Protein AF-A0A2C6CNC1-F1 (afdb_monomer_lite)

Foldseek 3Di:
DPPPPVPPPCCPPVVVVVLVVVLVVCVVVLVVLLVVLLVVLCVVCVVVCVVCVPVSVVVSVVLVVVLVVLSVVLSVVLVVCCVPVHPVVNDPVSSVVSSVVSSVVSVVVSVVVSVVSVCVVDVDD

pLDDT: mean 79.09, std 10.97, range [46.62, 90.12]

Structure (mmCIF, N/CA/C/O backbone):
data_AF-A0A2C6CNC1-F1
#
_entry.id   AF-A0A2C6CNC1-F1
#
loop_
_atom_site.group_PDB
_atom_site.id
_atom_site.type_symbol
_atom_site.label_atom_id
_atom_site.label_alt_id
_atom_site.label_comp_id
_atom_site.label_asym_id
_atom_site.label_entity_id
_atom_site.label_seq_id
_atom_site.pdbx_PDB_ins_code
_atom_site.Cartn_x
_atom_site.Cartn_y
_atom_site.Cartn_z
_atom_site.occupancy
_atom_site.B_iso_or_equiv
_atom_site.auth_seq_id
_atom_site.auth_comp_id
_atom_site.auth_asym_id
_atom_site.auth_atom_id
_atom_site.pdbx_PDB_model_num
ATOM 1 N N . MET A 1 1 ? -33.581 12.244 37.750 1.00 46.62 1 MET A N 1
ATOM 2 C CA . MET A 1 1 ? -33.467 12.777 36.378 1.00 46.62 1 MET A CA 1
ATOM 3 C C . MET A 1 1 ? -31.978 12.923 36.106 1.00 46.62 1 MET A C 1
ATOM 5 O O . MET A 1 1 ? -31.349 13.771 36.712 1.00 46.62 1 MET A O 1
ATOM 9 N N . ASN A 1 2 ? -31.394 11.962 35.389 1.00 48.84 2 ASN A N 1
ATOM 10 C CA . ASN A 1 2 ? -29.946 11.715 35.325 1.00 48.84 2 ASN A CA 1
ATOM 11 C C . ASN A 1 2 ? -29.471 11.930 33.873 1.00 48.84 2 ASN A C 1
ATOM 13 O O . ASN A 1 2 ? -28.927 11.025 33.254 1.00 48.84 2 ASN A O 1
ATOM 17 N N . CYS A 1 3 ? -29.805 13.096 33.309 1.00 55.25 3 CYS A N 1
ATOM 18 C CA . CYS A 1 3 ? -29.692 13.393 31.873 1.00 55.25 3 CYS A CA 1
ATOM 19 C C . CYS A 1 3 ? -28.284 13.842 31.440 1.00 55.25 3 CYS A C 1
ATOM 21 O O . CYS A 1 3 ? -28.015 13.941 30.250 1.00 55.25 3 CYS A O 1
ATOM 23 N N . ASP A 1 4 ? -27.380 14.079 32.395 1.00 50.88 4 ASP A N 1
ATOM 24 C CA . ASP A 1 4 ? -26.115 14.780 32.131 1.00 50.88 4 ASP A CA 1
ATOM 25 C C . ASP A 1 4 ? -24.881 13.864 32.090 1.00 50.88 4 ASP A C 1
ATOM 27 O O . ASP A 1 4 ? -23.759 14.339 31.930 1.00 50.88 4 ASP A O 1
ATOM 31 N N . LYS A 1 5 ? -25.052 12.540 32.219 1.00 47.59 5 LYS A N 1
ATOM 32 C CA . LYS A 1 5 ? -23.923 11.587 32.185 1.00 47.59 5 LYS A CA 1
ATOM 33 C C . LYS A 1 5 ? -23.669 10.938 30.824 1.00 47.59 5 LYS A C 1
ATOM 35 O O . LYS A 1 5 ? -22.615 10.338 30.656 1.00 47.59 5 LYS A O 1
ATOM 40 N N . GLU A 1 6 ? -24.561 11.087 29.846 1.00 49.94 6 GLU A N 1
ATOM 41 C CA . GLU A 1 6 ? -24.358 10.517 28.500 1.00 49.94 6 GLU A CA 1
ATOM 42 C C . GLU A 1 6 ? -23.527 11.411 27.561 1.00 49.94 6 GLU A C 1
ATOM 44 O O . GLU A 1 6 ? -23.097 10.956 26.506 1.00 49.94 6 GLU A O 1
ATOM 49 N N . ILE A 1 7 ? -23.245 12.665 27.935 1.00 52.31 7 ILE A N 1
ATOM 50 C CA . ILE A 1 7 ? -22.601 13.645 27.036 1.00 52.31 7 ILE A CA 1
ATOM 51 C C . ILE A 1 7 ? -21.063 13.682 27.181 1.00 52.31 7 ILE A C 1
ATOM 53 O O . ILE A 1 7 ? -20.374 14.242 26.332 1.00 52.31 7 ILE A O 1
ATOM 57 N N . LEU A 1 8 ? -20.489 13.040 28.205 1.00 48.03 8 LEU A N 1
ATOM 58 C CA . LEU A 1 8 ? -19.045 13.096 28.492 1.00 48.03 8 LEU A CA 1
ATOM 59 C C . LEU A 1 8 ? -18.329 11.741 28.461 1.00 48.03 8 LEU A C 1
ATOM 61 O O . LEU A 1 8 ? -17.236 11.618 29.008 1.00 48.03 8 LEU A O 1
ATOM 65 N N . ASP A 1 9 ? -18.871 10.747 27.755 1.00 50.72 9 ASP A N 1
ATOM 66 C CA . ASP A 1 9 ? -18.068 9.592 27.334 1.00 50.72 9 ASP A CA 1
ATOM 67 C C . ASP A 1 9 ? -17.272 9.953 26.069 1.00 50.72 9 ASP A C 1
ATOM 69 O O . ASP A 1 9 ? -17.503 9.470 24.955 1.00 50.72 9 ASP A O 1
ATOM 73 N N . PHE A 1 10 ? -16.357 10.910 26.241 1.00 54.53 10 PHE A N 1
ATOM 74 C CA . PHE A 1 10 ? -15.398 11.342 25.231 1.00 54.53 10 PHE A CA 1
ATOM 75 C C . PHE A 1 10 ? -14.259 10.313 25.151 1.00 54.53 10 PHE A C 1
ATOM 77 O O . PHE A 1 10 ? -13.085 10.630 25.301 1.00 54.53 10 PHE A O 1
ATOM 84 N N . ASP A 1 11 ? -14.619 9.067 24.852 1.00 55.50 11 ASP A N 1
ATOM 85 C CA . ASP A 1 11 ? -13.709 7.995 24.426 1.00 55.50 11 ASP A CA 1
ATOM 86 C C . ASP A 1 11 ? -13.068 8.309 23.046 1.00 55.50 11 ASP A C 1
ATOM 88 O O . ASP A 1 11 ? -12.205 7.593 22.538 1.00 55.50 11 ASP A O 1
ATOM 92 N N . GLY A 1 12 ? -13.490 9.416 22.418 1.00 62.56 12 GLY A N 1
ATOM 93 C CA . GLY A 1 12 ? -13.138 9.871 21.072 1.00 62.56 12 GLY A CA 1
ATOM 94 C C . GLY A 1 12 ? -11.636 9.934 20.758 1.00 62.56 12 GLY A C 1
ATOM 95 O O . GLY A 1 12 ? -11.207 9.268 19.818 1.00 62.56 12 GLY A O 1
ATOM 96 N N . PRO A 1 13 ? -10.803 10.691 21.496 1.00 68.94 13 PRO A N 1
ATOM 97 C CA . PRO A 1 13 ? -9.395 10.854 21.149 1.00 68.94 13 PRO A CA 1
ATOM 98 C C . PRO A 1 13 ? -8.586 9.576 21.382 1.00 68.94 13 PRO A C 1
ATOM 100 O O . PRO A 1 13 ? -7.765 9.222 20.541 1.00 68.94 13 PRO A O 1
ATOM 103 N N . GLN A 1 14 ? -8.836 8.842 22.472 1.00 73.81 14 GLN A N 1
ATOM 104 C CA . GLN A 1 14 ? -8.106 7.600 22.757 1.00 73.81 14 GLN A CA 1
ATOM 105 C C . GLN A 1 14 ? -8.428 6.512 21.730 1.00 73.81 14 GLN A C 1
ATOM 107 O O . GLN A 1 14 ? -7.520 5.839 21.234 1.00 73.81 14 GLN A O 1
ATOM 112 N N . LYS A 1 15 ? -9.699 6.391 21.333 1.00 71.62 15 LYS A N 1
ATOM 113 C CA . LYS A 1 15 ? -10.126 5.441 20.305 1.00 71.62 15 LYS A CA 1
ATOM 114 C C . LYS A 1 15 ? -9.524 5.773 18.940 1.00 71.62 15 LYS A C 1
ATOM 116 O O . LYS A 1 15 ? -8.964 4.886 18.296 1.00 71.62 15 LYS A O 1
ATOM 121 N N . VAL A 1 16 ? -9.536 7.048 18.541 1.00 75.25 16 VAL A N 1
ATOM 122 C CA . VAL A 1 16 ? -8.902 7.513 17.295 1.00 75.25 16 VAL A CA 1
ATOM 123 C C . VAL A 1 16 ? -7.398 7.234 17.301 1.00 75.25 16 VAL A C 1
ATOM 125 O O . VAL A 1 16 ? -6.888 6.668 16.337 1.00 75.25 16 VAL A O 1
ATOM 128 N N . ILE A 1 17 ? -6.694 7.534 18.398 1.00 81.38 17 ILE A N 1
ATOM 129 C CA . ILE A 1 17 ? -5.258 7.240 18.537 1.00 81.38 17 ILE A CA 1
ATOM 130 C C . ILE A 1 17 ? -4.996 5.734 18.418 1.00 81.38 17 ILE A C 1
ATOM 132 O O . ILE A 1 17 ? -4.066 5.323 17.725 1.00 81.38 17 ILE A O 1
ATOM 136 N N . SER A 1 18 ? -5.830 4.898 19.043 1.00 81.69 18 SER A N 1
ATOM 137 C CA . SER A 1 18 ? -5.698 3.440 18.962 1.00 81.69 18 SER A CA 1
ATOM 138 C C . SER A 1 18 ? -5.930 2.904 17.540 1.00 81.69 18 SER A C 1
ATOM 140 O O . SER A 1 18 ? -5.209 2.007 17.093 1.00 81.69 18 SER A O 1
ATOM 142 N N . ASN A 1 19 ? -6.879 3.487 16.795 1.00 80.12 19 ASN A N 1
ATOM 143 C CA . ASN A 1 19 ? -7.145 3.136 15.400 1.00 80.12 19 ASN A CA 1
ATOM 144 C C . ASN A 1 19 ? -5.970 3.547 14.512 1.00 80.12 19 ASN A C 1
ATOM 146 O O . ASN A 1 19 ? -5.448 2.711 13.777 1.00 80.12 19 ASN A O 1
ATOM 150 N N . ILE A 1 20 ? -5.496 4.788 14.638 1.00 84.75 20 ILE A N 1
ATOM 151 C CA . ILE A 1 20 ? -4.329 5.284 13.899 1.00 84.75 20 ILE A CA 1
ATOM 152 C C . ILE A 1 20 ? -3.103 4.417 14.196 1.00 84.75 20 ILE A C 1
ATOM 154 O O . ILE A 1 20 ? -2.420 3.994 13.271 1.00 84.75 20 ILE A O 1
ATOM 158 N N . SER A 1 21 ? -2.853 4.074 15.463 1.00 88.31 21 SER A N 1
ATOM 159 C CA . SER A 1 21 ? -1.727 3.216 15.851 1.00 88.31 21 SER A CA 1
ATOM 160 C C . SER A 1 21 ? -1.786 1.837 15.185 1.00 88.31 21 SER A C 1
ATOM 162 O O . SER A 1 21 ? -0.758 1.318 14.740 1.00 88.31 21 SER A O 1
ATOM 164 N N . TRP A 1 22 ? -2.983 1.256 15.052 1.00 88.81 22 TRP A N 1
ATOM 165 C CA . TRP A 1 22 ? -3.162 -0.004 14.335 1.00 88.81 22 TRP A CA 1
ATOM 166 C C . TRP A 1 22 ? -2.812 0.137 12.849 1.00 88.81 22 TRP A C 1
ATOM 168 O O . TRP A 1 22 ? -2.045 -0.675 12.328 1.00 88.81 22 TRP A O 1
ATOM 178 N N . TRP A 1 23 ? -3.310 1.173 12.171 1.00 88.62 23 TRP A N 1
ATOM 179 C CA . TRP A 1 23 ? -2.985 1.417 10.763 1.00 88.62 23 TRP A CA 1
ATOM 180 C C . TRP A 1 23 ? -1.514 1.803 10.558 1.00 88.62 23 TRP A C 1
ATOM 182 O O . TRP A 1 23 ? -0.912 1.394 9.576 1.00 88.62 23 TRP A O 1
ATOM 192 N N . GLU A 1 24 ? -0.860 2.502 11.477 1.00 87.50 24 GLU A N 1
ATOM 193 C CA . GLU A 1 24 ? 0.579 2.772 11.352 1.00 87.50 24 GLU A CA 1
ATOM 194 C C . GLU A 1 24 ? 1.411 1.490 11.505 1.00 87.50 24 GLU A C 1
ATOM 196 O O . GLU A 1 24 ? 2.318 1.230 10.715 1.00 87.50 24 GLU A O 1
ATOM 201 N N . LYS A 1 25 ? 1.053 0.610 12.450 1.00 89.75 25 LYS A N 1
ATOM 202 C CA . LYS A 1 25 ? 1.740 -0.680 12.614 1.00 89.75 25 LYS A CA 1
ATOM 203 C C . LYS A 1 25 ? 1.602 -1.567 11.373 1.00 89.75 25 LYS A C 1
ATOM 205 O O . LYS A 1 25 ? 2.573 -2.197 10.955 1.00 89.75 25 LYS A O 1
ATOM 210 N N . ASN A 1 26 ? 0.410 -1.618 10.783 1.00 89.69 26 ASN A N 1
ATOM 211 C CA . ASN A 1 26 ? 0.165 -2.416 9.582 1.00 89.69 26 ASN A CA 1
ATOM 212 C C . ASN A 1 26 ? 0.704 -1.754 8.302 1.00 89.69 26 ASN A C 1
ATOM 214 O O . ASN A 1 26 ? 0.941 -2.465 7.328 1.00 89.69 26 ASN A O 1
ATOM 218 N N . ARG A 1 27 ? 1.001 -0.444 8.311 1.00 87.31 27 ARG A N 1
ATOM 219 C CA . ARG A 1 27 ? 1.640 0.243 7.176 1.00 87.31 27 ARG A CA 1
ATOM 220 C C . ARG A 1 27 ? 3.021 -0.335 6.901 1.00 87.31 27 ARG A C 1
ATOM 222 O O . ARG A 1 27 ? 3.390 -0.502 5.747 1.00 87.31 27 ARG A O 1
ATOM 229 N N . ILE A 1 28 ? 3.767 -0.688 7.949 1.00 87.75 28 ILE A N 1
ATOM 230 C CA . ILE A 1 28 ? 5.079 -1.332 7.801 1.00 87.75 28 ILE A CA 1
ATOM 231 C C . ILE A 1 28 ? 4.928 -2.680 7.090 1.00 87.75 28 ILE A C 1
ATOM 233 O O . ILE A 1 28 ? 5.657 -2.949 6.143 1.00 87.75 28 ILE A O 1
ATOM 237 N N . VAL A 1 29 ? 3.959 -3.503 7.507 1.00 89.44 29 VAL A N 1
ATOM 238 C CA . VAL A 1 29 ? 3.687 -4.806 6.875 1.00 89.44 29 VAL A CA 1
ATOM 239 C C . VAL A 1 29 ? 3.297 -4.620 5.411 1.00 89.44 29 VAL A C 1
ATOM 241 O O . VAL A 1 29 ? 3.847 -5.292 4.545 1.00 89.44 29 VAL A O 1
ATOM 244 N N . PHE A 1 30 ? 2.404 -3.673 5.129 1.00 87.06 30 PHE A N 1
ATOM 245 C CA . PHE A 1 30 ? 1.986 -3.349 3.770 1.00 87.06 30 PHE A CA 1
ATOM 246 C C . PHE A 1 30 ? 3.170 -2.887 2.907 1.00 87.06 30 PHE A C 1
ATOM 248 O O . PHE A 1 30 ? 3.396 -3.438 1.838 1.00 87.06 30 PHE A O 1
ATOM 255 N N . ASN A 1 31 ? 4.001 -1.967 3.402 1.00 87.25 31 ASN A N 1
ATOM 256 C CA . ASN A 1 31 ? 5.190 -1.494 2.689 1.00 87.25 31 ASN A CA 1
ATOM 257 C C . ASN A 1 31 ? 6.213 -2.608 2.432 1.00 87.25 31 ASN A C 1
ATOM 259 O O . ASN A 1 31 ? 6.859 -2.603 1.388 1.00 87.25 31 ASN A O 1
ATOM 263 N N . VAL A 1 32 ? 6.362 -3.565 3.354 1.00 89.62 32 VAL A N 1
ATOM 264 C CA . VAL A 1 32 ? 7.208 -4.748 3.133 1.00 89.62 32 VAL A CA 1
ATOM 265 C C . VAL A 1 32 ? 6.652 -5.604 1.995 1.00 89.62 32 VAL A C 1
ATOM 267 O O . VAL A 1 32 ? 7.428 -6.052 1.157 1.00 89.62 32 VAL A O 1
ATOM 270 N N . VAL A 1 33 ? 5.331 -5.794 1.918 1.00 89.06 33 VAL A N 1
ATOM 271 C CA . VAL A 1 33 ? 4.693 -6.512 0.802 1.00 89.06 33 VAL A CA 1
ATOM 272 C C . VAL A 1 33 ? 4.927 -5.780 -0.520 1.00 89.06 33 VAL A C 1
ATOM 274 O O . VAL A 1 33 ? 5.417 -6.403 -1.455 1.00 89.06 33 VAL A O 1
ATOM 277 N N . ILE A 1 34 ? 4.705 -4.461 -0.572 1.00 86.69 34 ILE A N 1
ATOM 278 C CA . ILE A 1 34 ? 4.978 -3.654 -1.774 1.00 86.69 34 ILE A CA 1
ATOM 279 C C . ILE A 1 34 ? 6.457 -3.739 -2.182 1.00 86.69 34 ILE A C 1
ATOM 281 O O . ILE A 1 34 ? 6.774 -3.874 -3.360 1.00 86.69 34 ILE A O 1
ATOM 285 N N . LEU A 1 35 ? 7.388 -3.699 -1.224 1.00 87.69 35 LEU A N 1
ATOM 286 C CA . LEU A 1 35 ? 8.816 -3.838 -1.517 1.00 87.69 35 LEU A CA 1
ATOM 287 C C . LEU A 1 35 ? 9.138 -5.208 -2.130 1.00 87.69 35 LEU A C 1
ATOM 289 O O . LEU A 1 35 ? 9.902 -5.284 -3.091 1.00 87.69 35 LEU A O 1
ATOM 293 N N . LEU A 1 36 ? 8.556 -6.285 -1.594 1.00 90.12 36 LEU A N 1
ATOM 294 C CA . LEU A 1 36 ? 8.723 -7.633 -2.139 1.00 90.12 36 LEU A CA 1
ATOM 295 C C . LEU A 1 36 ? 8.136 -7.744 -3.548 1.00 90.12 36 LEU A C 1
ATOM 297 O O . LEU A 1 36 ? 8.782 -8.307 -4.428 1.00 90.12 36 LEU A O 1
ATOM 301 N N . GLU A 1 37 ? 6.957 -7.169 -3.778 1.00 86.88 37 GLU A N 1
ATOM 302 C CA . GLU A 1 37 ? 6.330 -7.082 -5.098 1.00 86.88 37 GLU A CA 1
ATOM 303 C C . GLU A 1 37 ? 7.244 -6.365 -6.102 1.00 86.88 37 GLU A C 1
ATOM 305 O O . GLU A 1 37 ? 7.512 -6.899 -7.176 1.00 86.88 37 GLU A O 1
ATOM 310 N N . VAL A 1 38 ? 7.814 -5.212 -5.735 1.00 85.31 38 VAL A N 1
ATOM 311 C CA . VAL A 1 38 ? 8.763 -4.473 -6.585 1.00 85.31 38 VAL A CA 1
ATOM 312 C C . VAL A 1 38 ? 10.010 -5.301 -6.896 1.00 85.31 38 VAL A C 1
ATOM 314 O O . VAL A 1 38 ? 10.448 -5.333 -8.044 1.00 85.31 38 VAL A O 1
ATOM 317 N N . ILE A 1 39 ? 10.577 -6.001 -5.909 1.00 88.12 39 ILE A N 1
ATOM 318 C CA . ILE A 1 39 ? 11.734 -6.881 -6.133 1.00 88.12 39 ILE A CA 1
ATOM 319 C C . ILE A 1 39 ? 11.380 -7.993 -7.127 1.00 88.12 39 ILE A C 1
ATOM 321 O O . ILE A 1 39 ? 12.165 -8.267 -8.032 1.00 88.12 39 ILE A O 1
ATOM 325 N N . ILE A 1 40 ? 10.201 -8.607 -7.000 1.00 86.00 40 ILE A N 1
ATOM 326 C CA . ILE A 1 40 ? 9.734 -9.645 -7.928 1.00 86.00 40 ILE A CA 1
ATOM 327 C C . ILE A 1 40 ? 9.610 -9.082 -9.348 1.00 86.00 40 ILE A C 1
ATOM 329 O O . ILE A 1 40 ? 10.119 -9.701 -10.282 1.00 86.00 40 ILE A O 1
ATOM 333 N N . ILE A 1 41 ? 9.008 -7.898 -9.514 1.00 82.94 41 ILE A N 1
ATOM 334 C CA . ILE A 1 41 ? 8.911 -7.226 -10.820 1.00 82.94 41 ILE A CA 1
ATOM 335 C C . ILE A 1 41 ? 10.304 -7.009 -11.408 1.00 82.94 41 ILE A C 1
ATOM 337 O O . ILE A 1 41 ? 10.539 -7.370 -12.556 1.00 82.94 41 ILE A O 1
ATOM 341 N N . LEU A 1 42 ? 11.240 -6.460 -10.630 1.00 83.38 42 LEU A N 1
ATOM 342 C CA . LEU A 1 42 ? 12.599 -6.185 -11.099 1.00 83.38 42 LEU A CA 1
ATOM 343 C C . LEU A 1 42 ? 13.338 -7.461 -11.517 1.00 83.38 42 LEU A C 1
ATOM 345 O O . LEU A 1 42 ? 14.043 -7.449 -12.522 1.00 83.38 42 LEU A O 1
ATOM 349 N N . LEU A 1 43 ? 13.165 -8.562 -10.780 1.00 85.06 43 LEU A N 1
ATOM 350 C CA . LEU A 1 43 ? 13.780 -9.848 -11.113 1.00 85.06 43 LEU A CA 1
ATOM 351 C C . LEU A 1 43 ? 13.195 -10.455 -12.394 1.00 85.06 43 LEU A C 1
ATOM 353 O O . LEU A 1 43 ? 13.951 -10.955 -13.224 1.00 85.06 43 LEU A O 1
ATOM 357 N N . LEU A 1 44 ? 11.872 -10.397 -12.574 1.00 82.38 44 LEU A N 1
ATOM 358 C CA . LEU A 1 44 ? 11.196 -10.934 -13.762 1.00 82.38 44 LEU A CA 1
ATOM 359 C C . LEU A 1 44 ? 11.403 -10.055 -15.003 1.00 82.38 44 LEU A C 1
ATOM 361 O O . LEU A 1 44 ? 11.534 -10.570 -16.110 1.00 82.38 44 LEU A O 1
ATOM 365 N N . ALA A 1 45 ? 11.479 -8.737 -14.819 1.00 78.62 45 ALA A N 1
ATOM 366 C CA . ALA A 1 45 ? 11.666 -7.753 -15.879 1.00 78.62 45 ALA A CA 1
ATOM 367 C C . ALA A 1 45 ? 13.142 -7.365 -16.093 1.00 78.62 45 ALA A C 1
ATOM 369 O O . ALA A 1 45 ? 13.416 -6.381 -16.772 1.00 78.62 45 ALA A O 1
ATOM 370 N N . MET A 1 46 ? 14.111 -8.119 -15.559 1.00 80.62 46 MET A N 1
ATOM 371 C CA . MET A 1 46 ? 15.555 -7.848 -15.703 1.00 80.62 46 MET A CA 1
ATOM 372 C C . MET A 1 46 ? 16.000 -7.485 -17.138 1.00 80.62 46 MET A C 1
ATOM 374 O O . MET A 1 46 ? 16.724 -6.502 -17.296 1.00 80.62 46 MET A O 1
ATOM 378 N N . PRO A 1 47 ? 15.554 -8.187 -18.202 1.00 74.38 47 PRO A N 1
ATOM 379 C CA . PRO A 1 47 ? 15.901 -7.823 -19.581 1.00 74.38 47 PRO A CA 1
ATOM 380 C C . PRO A 1 47 ? 15.410 -6.423 -19.987 1.00 74.38 47 PRO A C 1
ATOM 382 O O . PRO A 1 47 ? 16.076 -5.725 -20.743 1.00 74.38 47 PRO A O 1
ATOM 385 N N . VAL A 1 48 ? 14.271 -6.000 -19.440 1.00 69.38 48 VAL A N 1
ATOM 386 C CA . VAL A 1 48 ? 13.620 -4.697 -19.657 1.00 69.38 48 VAL A CA 1
ATOM 387 C C . VAL A 1 48 ? 14.343 -3.594 -18.911 1.00 69.38 48 VAL A C 1
ATOM 389 O O . VAL A 1 48 ? 14.544 -2.515 -19.454 1.00 69.38 48 VAL A O 1
ATOM 392 N N . VAL A 1 49 ? 14.775 -3.878 -17.677 1.00 68.62 49 VAL A N 1
ATOM 393 C CA . VAL A 1 49 ? 15.541 -2.943 -16.838 1.00 68.62 49 VAL A CA 1
ATOM 394 C C . VAL A 1 49 ? 16.802 -2.479 -17.561 1.00 68.62 49 VAL A C 1
ATOM 396 O O . VAL A 1 49 ? 17.190 -1.319 -17.441 1.00 68.62 49 VAL A O 1
ATOM 399 N N . LEU A 1 50 ? 17.419 -3.368 -18.342 1.00 74.19 50 LEU A N 1
ATOM 400 C CA . LEU A 1 50 ? 18.600 -3.054 -19.142 1.00 74.19 50 LEU A CA 1
ATOM 401 C C . LEU A 1 50 ? 18.285 -2.217 -20.394 1.00 74.19 50 LEU A C 1
ATOM 403 O O . LEU A 1 50 ? 19.186 -1.552 -20.899 1.00 74.19 50 LEU A O 1
ATOM 407 N N . MET A 1 51 ? 17.042 -2.242 -20.886 1.00 74.25 51 MET A N 1
ATOM 408 C CA . MET A 1 51 ? 16.615 -1.523 -22.092 1.00 74.25 51 MET A CA 1
ATOM 409 C C . MET A 1 51 ? 16.012 -0.148 -21.785 1.00 74.25 51 MET A C 1
ATOM 411 O O . MET A 1 51 ? 16.359 0.823 -22.453 1.00 74.25 51 MET A O 1
ATOM 415 N N . ASP A 1 52 ? 15.150 -0.045 -20.771 1.00 82.31 52 ASP A N 1
ATOM 416 C CA . ASP A 1 52 ? 14.509 1.213 -20.377 1.00 82.31 52 ASP A CA 1
ATOM 417 C C . ASP A 1 52 ? 14.297 1.298 -18.859 1.00 82.31 52 ASP A C 1
ATOM 419 O O . ASP A 1 52 ? 13.218 1.070 -18.303 1.00 82.31 52 ASP A O 1
ATOM 423 N N . LEU A 1 53 ? 15.372 1.679 -18.169 1.00 81.88 53 LEU A N 1
ATOM 424 C CA . LEU A 1 53 ? 15.358 1.919 -16.730 1.00 81.88 53 LEU A CA 1
ATOM 425 C C . LEU A 1 53 ? 14.358 3.021 -16.329 1.00 81.88 53 LEU A C 1
ATOM 427 O O . LEU A 1 53 ? 13.788 2.970 -15.237 1.00 81.88 53 LEU A O 1
ATOM 431 N N . SER A 1 54 ? 14.137 4.017 -17.194 1.00 84.25 54 SER A N 1
ATOM 432 C CA . SER A 1 54 ? 13.280 5.165 -16.886 1.00 84.25 54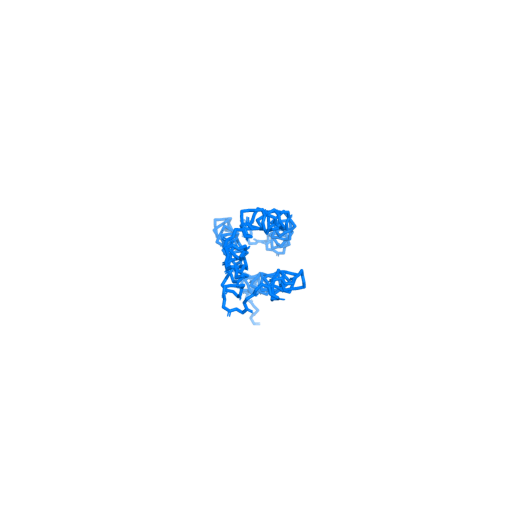 SER A CA 1
ATOM 433 C C . SER A 1 54 ? 11.811 4.755 -16.781 1.00 84.25 54 SER A C 1
ATOM 435 O O . SER A 1 54 ? 11.137 5.118 -15.813 1.00 84.25 54 SER A O 1
ATOM 437 N N . TYR A 1 55 ? 11.353 3.908 -17.704 1.00 81.25 55 TYR A N 1
ATOM 438 C CA . TYR A 1 55 ? 10.006 3.350 -17.704 1.00 81.25 55 TYR A CA 1
ATOM 439 C C . TYR A 1 55 ? 9.716 2.543 -16.431 1.00 81.25 55 TYR A C 1
ATOM 441 O O . TYR A 1 55 ? 8.665 2.710 -15.804 1.00 81.25 55 TYR A O 1
ATOM 449 N N . ILE A 1 56 ? 10.670 1.719 -15.986 1.00 80.31 56 ILE A N 1
ATOM 450 C CA . ILE A 1 56 ? 10.506 0.906 -14.775 1.00 80.31 56 ILE A CA 1
ATOM 451 C C . ILE A 1 56 ? 10.469 1.770 -13.518 1.00 80.31 56 ILE A C 1
ATOM 453 O O . ILE A 1 56 ? 9.616 1.549 -12.659 1.00 80.31 56 ILE A O 1
ATOM 457 N N . ILE A 1 57 ? 11.338 2.779 -13.410 1.00 83.94 57 ILE A N 1
ATOM 458 C CA . ILE A 1 57 ? 11.335 3.697 -12.262 1.00 83.94 57 ILE A CA 1
ATOM 459 C C . ILE A 1 57 ? 9.989 4.419 -12.155 1.00 83.94 57 ILE A C 1
ATOM 461 O O . ILE A 1 57 ? 9.407 4.464 -11.070 1.00 83.94 57 ILE A O 1
ATOM 465 N N . VAL A 1 58 ? 9.473 4.951 -13.268 1.00 86.12 58 VAL A N 1
ATOM 466 C CA . VAL A 1 58 ? 8.169 5.631 -13.292 1.00 86.12 58 VAL A CA 1
ATOM 467 C C . VAL A 1 58 ? 7.052 4.665 -12.898 1.00 86.12 58 VAL A C 1
ATOM 469 O O . VAL A 1 58 ? 6.223 5.005 -12.055 1.00 86.12 58 VAL A O 1
ATOM 472 N N . SER A 1 59 ? 7.064 3.446 -13.437 1.00 80.62 59 SER A N 1
ATOM 473 C CA . SER A 1 59 ? 6.057 2.422 -13.136 1.00 80.62 59 SER A CA 1
ATOM 474 C C . SER A 1 59 ? 6.057 2.037 -11.654 1.00 80.62 59 SER A C 1
ATOM 476 O O . SER A 1 59 ? 5.013 2.064 -11.005 1.00 80.62 59 SER A O 1
ATOM 478 N N . VAL A 1 60 ? 7.232 1.764 -11.079 1.00 81.94 60 VAL A N 1
ATOM 479 C CA . VAL A 1 60 ? 7.396 1.447 -9.650 1.00 81.94 60 VAL A CA 1
ATOM 480 C C . VAL A 1 60 ? 6.968 2.620 -8.765 1.00 81.94 60 VAL A C 1
ATOM 482 O O . VAL A 1 60 ? 6.314 2.417 -7.738 1.00 81.94 60 VAL A O 1
ATOM 485 N N . PHE A 1 61 ? 7.293 3.853 -9.154 1.00 85.94 61 PHE A N 1
ATOM 486 C CA . PHE A 1 61 ? 6.899 5.050 -8.414 1.00 85.94 61 PHE A CA 1
ATOM 487 C C . PHE A 1 61 ? 5.376 5.234 -8.388 1.00 85.94 61 PHE A C 1
ATOM 489 O O . PHE A 1 61 ? 4.793 5.391 -7.313 1.00 85.94 61 PHE A O 1
ATOM 496 N N . VAL A 1 62 ? 4.720 5.149 -9.551 1.00 85.06 62 VAL A N 1
ATOM 497 C CA . VAL A 1 62 ? 3.255 5.235 -9.667 1.00 85.06 62 VAL A CA 1
ATOM 498 C C . VAL A 1 62 ? 2.582 4.134 -8.847 1.00 85.06 62 VAL A C 1
ATOM 500 O O . VAL A 1 62 ? 1.647 4.414 -8.097 1.00 85.06 62 VAL A O 1
ATOM 503 N N . MET A 1 63 ? 3.099 2.907 -8.919 1.00 81.81 63 MET A N 1
ATOM 504 C CA . MET A 1 63 ? 2.611 1.768 -8.138 1.00 81.81 63 MET A CA 1
ATOM 505 C C . MET A 1 63 ? 2.722 2.005 -6.635 1.00 81.81 63 MET A C 1
ATOM 507 O O . MET A 1 63 ? 1.764 1.785 -5.895 1.00 81.81 63 MET A O 1
ATOM 511 N N . THR A 1 64 ? 3.866 2.517 -6.183 1.00 82.19 64 THR A N 1
ATOM 512 C CA . THR A 1 64 ? 4.100 2.816 -4.767 1.00 82.19 64 THR A CA 1
ATOM 513 C C . THR A 1 64 ? 3.126 3.879 -4.262 1.00 82.19 64 THR A C 1
ATOM 515 O O . THR A 1 64 ? 2.569 3.737 -3.171 1.00 82.19 64 THR A O 1
ATOM 518 N N . ILE A 1 65 ? 2.868 4.927 -5.050 1.00 86.44 65 ILE A N 1
ATOM 519 C CA . ILE A 1 65 ? 1.868 5.947 -4.708 1.00 86.44 65 ILE A CA 1
ATOM 520 C C . ILE A 1 65 ? 0.476 5.324 -4.633 1.00 86.44 65 ILE A C 1
ATOM 522 O O . ILE A 1 65 ? -0.222 5.515 -3.637 1.00 86.44 65 ILE A O 1
ATOM 526 N N . LEU A 1 66 ? 0.076 4.566 -5.655 1.00 84.31 66 LEU A N 1
ATOM 527 C CA . LEU A 1 66 ? -1.258 3.980 -5.725 1.00 84.31 66 LEU A CA 1
ATOM 528 C C . LEU A 1 66 ? -1.512 3.027 -4.554 1.00 84.31 66 LEU A C 1
ATOM 530 O O . LEU A 1 66 ? -2.556 3.111 -3.911 1.00 84.31 66 LEU A O 1
ATOM 534 N N . ALA A 1 67 ? -0.535 2.185 -4.219 1.00 82.00 67 ALA A N 1
ATOM 535 C CA . ALA A 1 67 ? -0.600 1.294 -3.071 1.00 82.00 67 ALA A CA 1
ATOM 536 C C . ALA A 1 67 ? -0.800 2.068 -1.755 1.00 82.00 67 ALA A C 1
ATOM 538 O O . ALA A 1 67 ? -1.660 1.711 -0.950 1.00 82.00 67 ALA A O 1
ATOM 539 N N . ASN A 1 68 ? -0.073 3.174 -1.554 1.00 84.12 68 ASN A N 1
ATOM 540 C CA . ASN A 1 68 ? -0.240 4.027 -0.373 1.00 84.12 68 ASN A CA 1
ATOM 541 C C . ASN A 1 68 ? -1.610 4.723 -0.329 1.00 84.12 68 ASN A C 1
ATOM 543 O O . ASN A 1 68 ? -2.197 4.849 0.747 1.00 84.12 68 ASN A O 1
ATOM 547 N N . VAL A 1 69 ? -2.145 5.147 -1.477 1.00 85.56 69 VAL A N 1
ATOM 548 C CA . VAL A 1 69 ? -3.496 5.724 -1.563 1.00 85.56 69 VAL A CA 1
ATOM 549 C C . VAL A 1 69 ? -4.548 4.677 -1.203 1.00 85.56 69 VAL A C 1
ATOM 551 O O . VAL A 1 69 ? -5.396 4.942 -0.354 1.00 85.56 69 VAL A O 1
ATOM 554 N N . LEU A 1 70 ? -4.469 3.474 -1.781 1.00 83.25 70 LEU A N 1
ATOM 555 C CA . LEU A 1 70 ? -5.378 2.364 -1.471 1.00 83.25 70 LEU A CA 1
ATOM 556 C C . LEU A 1 70 ? -5.324 1.984 0.013 1.00 83.25 70 LEU A C 1
ATOM 558 O O . LEU A 1 70 ? -6.363 1.768 0.637 1.00 83.25 70 LEU A O 1
ATOM 562 N N . TYR A 1 71 ? -4.126 1.977 0.600 1.00 84.56 71 TYR A N 1
ATOM 563 C CA . TYR A 1 71 ? -3.944 1.769 2.031 1.00 84.56 71 TYR A CA 1
ATOM 564 C C . TYR A 1 71 ? -4.646 2.847 2.869 1.00 84.56 71 TYR A C 1
ATOM 566 O O . TYR A 1 71 ? -5.394 2.537 3.798 1.00 84.56 71 TYR A O 1
ATOM 574 N N . GLY A 1 72 ? -4.443 4.122 2.521 1.00 84.31 72 GLY A N 1
ATOM 575 C CA . GLY A 1 72 ? -5.082 5.257 3.191 1.00 84.31 72 GLY A CA 1
ATOM 576 C C . GLY A 1 72 ? -6.609 5.232 3.086 1.00 84.31 72 GLY A C 1
ATOM 577 O O . GLY A 1 72 ? -7.298 5.528 4.063 1.00 84.31 72 GLY A O 1
ATOM 578 N N . LEU A 1 73 ? -7.145 4.799 1.942 1.00 86.12 73 LEU A N 1
ATOM 579 C CA . LEU A 1 73 ? -8.585 4.624 1.750 1.00 86.12 73 LEU A CA 1
ATOM 580 C C . LEU A 1 73 ? -9.177 3.592 2.711 1.00 86.12 73 LEU A C 1
ATOM 582 O O . LEU A 1 73 ? -10.312 3.773 3.139 1.00 86.12 73 LEU A O 1
ATOM 586 N N . GLY A 1 74 ? -8.426 2.558 3.103 1.00 85.75 74 GLY A N 1
ATOM 587 C CA . GLY A 1 74 ? -8.877 1.584 4.099 1.00 85.75 74 GLY A CA 1
ATOM 588 C C . GLY A 1 74 ? -9.189 2.223 5.458 1.00 85.75 74 GLY A C 1
ATOM 589 O O . GLY A 1 74 ? -10.250 1.978 6.035 1.00 85.75 74 GLY A O 1
ATOM 590 N N . PHE A 1 75 ? -8.318 3.119 5.925 1.00 84.25 75 PHE A N 1
ATOM 591 C CA . PHE A 1 75 ? -8.541 3.898 7.147 1.00 84.25 75 PHE A CA 1
ATOM 592 C C . PHE A 1 75 ? -9.737 4.857 7.024 1.00 84.25 75 PHE A C 1
ATOM 594 O O . PHE A 1 75 ? -10.560 4.968 7.940 1.00 84.25 75 PHE A O 1
ATOM 601 N N . SER A 1 76 ? -9.866 5.541 5.882 1.00 85.75 76 SER A N 1
ATOM 602 C CA . SER A 1 76 ? -11.008 6.426 5.620 1.00 85.75 76 SER A CA 1
ATOM 603 C C . SER A 1 76 ? -12.327 5.653 5.559 1.00 85.75 76 SER A C 1
ATOM 605 O O . SER A 1 76 ? -13.315 6.092 6.143 1.00 85.75 76 SER A O 1
ATOM 607 N N . LEU A 1 77 ? -12.341 4.487 4.909 1.00 86.62 77 LEU A N 1
ATOM 608 C CA . LEU A 1 77 ? -13.500 3.599 4.824 1.00 86.62 77 LEU A CA 1
ATOM 609 C C . LEU A 1 77 ? -13.930 3.111 6.201 1.00 86.62 77 LEU A C 1
ATOM 611 O O . LEU A 1 77 ? -15.117 3.159 6.506 1.00 86.62 77 LEU A O 1
ATOM 615 N N . GLU A 1 78 ? -12.989 2.701 7.052 1.00 84.44 78 GLU A N 1
ATOM 616 C CA . GLU A 1 78 ? -13.306 2.333 8.432 1.00 84.44 78 GLU A CA 1
ATOM 617 C C . GLU A 1 78 ? -13.974 3.496 9.180 1.00 84.44 78 GLU A C 1
ATOM 619 O O . GLU A 1 78 ? -14.998 3.306 9.833 1.00 84.44 78 GLU A O 1
ATOM 624 N N . SER A 1 79 ? -13.434 4.709 9.038 1.00 82.00 79 SER A N 1
ATOM 625 C CA . SER A 1 79 ? -13.973 5.904 9.699 1.00 82.00 79 SER A CA 1
ATOM 626 C C . SER A 1 79 ? -15.389 6.241 9.214 1.00 82.00 79 SER A C 1
ATOM 628 O O . SER A 1 79 ? -16.263 6.569 10.015 1.00 82.00 79 SER A O 1
ATOM 630 N N . ILE A 1 80 ? -15.639 6.111 7.908 1.00 85.31 80 ILE A N 1
ATOM 631 C CA . ILE A 1 80 ? -16.962 6.303 7.301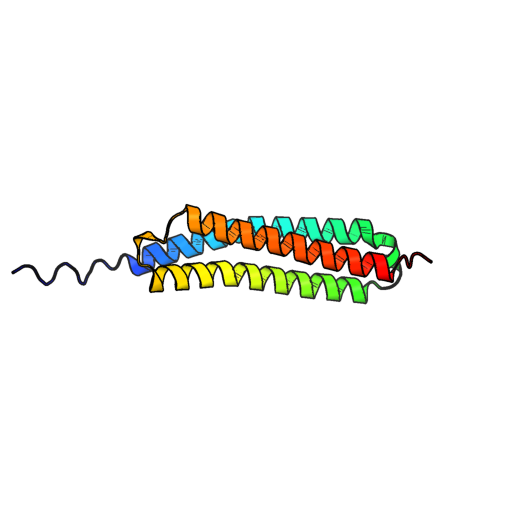 1.00 85.31 80 ILE A CA 1
ATOM 632 C C . ILE A 1 80 ? -17.934 5.230 7.804 1.00 85.31 80 ILE A C 1
ATOM 634 O O . ILE A 1 80 ? -19.024 5.556 8.268 1.00 85.31 80 ILE A O 1
ATOM 638 N N . ILE A 1 81 ? -17.544 3.954 7.769 1.00 84.56 81 ILE A N 1
ATOM 639 C CA . ILE A 1 81 ? -18.391 2.844 8.227 1.00 84.56 81 ILE A CA 1
ATOM 640 C C . ILE A 1 81 ? -18.724 3.004 9.716 1.00 84.56 81 ILE A C 1
ATOM 642 O O . ILE A 1 81 ? -19.886 2.878 10.094 1.00 84.56 81 ILE A O 1
ATOM 646 N N . GLY A 1 82 ? -17.745 3.352 10.554 1.00 81.31 82 GLY A N 1
ATOM 647 C CA . GLY A 1 82 ? -17.967 3.622 11.976 1.00 81.31 82 GLY A CA 1
ATOM 648 C C . GLY A 1 82 ? -18.926 4.791 12.223 1.00 81.31 82 GLY A C 1
ATOM 649 O O . GLY A 1 82 ? -19.749 4.727 13.136 1.00 81.31 82 GLY A O 1
ATOM 650 N N . HIS A 1 83 ? -18.880 5.826 11.376 1.00 82.19 83 HIS A N 1
ATOM 651 C CA . HIS A 1 83 ? -19.795 6.965 11.455 1.00 82.19 83 HIS A CA 1
ATOM 652 C C . HIS A 1 83 ? -21.245 6.588 11.112 1.00 82.19 83 HIS A C 1
ATOM 654 O O . HIS A 1 83 ? -22.157 6.978 11.836 1.00 82.19 83 HIS A O 1
ATOM 660 N N . TYR A 1 84 ? -21.468 5.814 10.043 1.00 83.81 84 TYR A N 1
ATOM 661 C CA . TYR A 1 84 ? -22.821 5.477 9.572 1.00 83.81 84 TYR A CA 1
ATOM 662 C C . TYR A 1 84 ? -23.460 4.277 10.290 1.00 83.81 84 TYR A C 1
ATOM 664 O O . TYR A 1 84 ? -24.673 4.265 10.482 1.00 83.81 84 TYR A O 1
ATOM 672 N N . PHE A 1 85 ? -22.675 3.272 10.693 1.00 83.62 85 PHE A N 1
ATOM 673 C CA . PHE A 1 85 ? -23.182 2.022 11.285 1.00 83.62 85 PHE A CA 1
ATOM 674 C C . PHE A 1 85 ? -23.027 1.951 12.816 1.00 83.62 85 PHE A C 1
ATOM 676 O O . PHE A 1 85 ? -23.470 0.988 13.444 1.00 83.62 85 PHE A O 1
ATOM 683 N N . GLY A 1 86 ? -22.448 2.985 13.435 1.00 72.50 86 GLY A N 1
ATOM 684 C CA . GLY A 1 86 ? -22.318 3.121 14.885 1.00 72.50 86 GLY A CA 1
ATOM 685 C C . GLY A 1 86 ? -21.188 2.291 15.513 1.00 72.50 86 GLY A C 1
ATOM 686 O O . GLY A 1 86 ? -20.577 1.421 14.890 1.00 72.50 86 GLY A O 1
ATOM 687 N N . LYS A 1 87 ? -20.921 2.547 16.806 1.00 64.06 87 LYS A N 1
ATOM 688 C CA . LYS A 1 87 ? -19.757 2.033 17.566 1.00 64.06 87 LYS A CA 1
ATOM 689 C C . LYS A 1 87 ? -19.624 0.495 17.603 1.00 64.06 87 LYS A C 1
ATOM 691 O O . LYS A 1 87 ? -18.544 0.008 17.927 1.00 64.06 87 LYS A O 1
ATOM 696 N N . GLY A 1 88 ? -20.679 -0.262 17.282 1.00 61.94 88 GLY A N 1
ATOM 697 C CA . GLY A 1 88 ? -20.673 -1.733 17.262 1.00 61.94 88 GLY A CA 1
ATOM 698 C C . GLY A 1 88 ? -20.022 -2.354 16.020 1.00 61.94 88 GLY A C 1
ATOM 699 O O . GLY A 1 88 ? -19.624 -3.516 16.062 1.00 61.94 88 GLY A O 1
ATOM 700 N N . PHE A 1 89 ? -19.876 -1.586 14.933 1.00 63.75 89 PHE A N 1
ATOM 701 C CA . PHE A 1 89 ? -19.273 -2.059 13.681 1.00 63.75 89 PHE A CA 1
ATOM 702 C C . PHE A 1 89 ? -17.752 -1.840 13.613 1.00 63.75 89 PHE A C 1
ATOM 704 O O . PHE A 1 89 ? -17.091 -2.409 12.746 1.00 63.75 89 PHE A O 1
ATOM 711 N N . GLU A 1 90 ? -17.169 -1.102 14.569 1.00 63.22 90 GLU A N 1
ATOM 712 C CA . GLU A 1 90 ? -15.714 -0.932 14.764 1.00 63.22 90 GLU A CA 1
ATOM 713 C C . GLU A 1 90 ? -15.061 -2.187 15.370 1.00 63.22 90 GLU A C 1
ATOM 715 O O . GLU A 1 90 ? -14.331 -2.176 16.363 1.00 63.22 90 GLU A O 1
ATOM 720 N N . SER A 1 91 ? -15.372 -3.320 14.764 1.00 69.69 91 SER A N 1
ATOM 721 C CA . SER A 1 91 ? -14.855 -4.618 15.124 1.00 69.69 91 SER A CA 1
ATOM 722 C C . SER A 1 91 ? -13.412 -4.751 14.638 1.00 69.69 91 SER A C 1
ATOM 724 O O . SER A 1 91 ? -13.083 -4.420 13.498 1.00 69.69 91 SER A O 1
ATOM 726 N N . LYS A 1 92 ? -12.542 -5.326 15.476 1.00 77.94 92 LYS A N 1
ATOM 727 C CA . LYS A 1 92 ? -11.185 -5.752 15.089 1.00 77.94 92 LYS A CA 1
ATOM 728 C C . LYS A 1 92 ? -11.184 -6.574 13.789 1.00 77.94 92 LYS A C 1
ATOM 730 O O . LYS A 1 92 ? -10.227 -6.491 13.023 1.00 77.94 92 LYS A O 1
ATOM 735 N N . TYR A 1 93 ? -12.258 -7.324 13.531 1.00 83.06 93 TYR A N 1
ATOM 736 C CA . TYR A 1 93 ? -12.428 -8.101 12.306 1.00 83.06 93 TYR A CA 1
ATOM 737 C C . TYR A 1 93 ? -12.624 -7.215 11.071 1.00 83.06 93 TYR A C 1
ATOM 739 O O . TYR A 1 93 ? -12.043 -7.512 10.035 1.00 83.06 93 TYR A O 1
ATOM 747 N N . LEU A 1 94 ? -13.362 -6.102 11.169 1.00 84.38 94 LEU A N 1
ATOM 748 C CA . LEU A 1 94 ? -13.561 -5.187 10.040 1.00 84.38 94 LEU A CA 1
ATOM 749 C C . LEU A 1 94 ? -12.226 -4.599 9.569 1.00 84.38 94 LEU A C 1
ATOM 751 O O . LEU A 1 94 ? -11.930 -4.634 8.379 1.00 84.38 94 LEU A O 1
ATOM 755 N N . LYS A 1 95 ? -11.384 -4.144 10.505 1.00 85.88 95 LYS A N 1
ATOM 756 C CA . LYS A 1 95 ? -10.028 -3.646 10.210 1.00 85.88 95 LYS A CA 1
ATOM 757 C C . LYS A 1 95 ? -9.197 -4.671 9.446 1.00 85.88 95 LYS A C 1
ATOM 759 O O . LYS A 1 95 ? -8.578 -4.352 8.436 1.00 85.88 95 LYS A O 1
ATOM 764 N N . GLN A 1 96 ? -9.213 -5.918 9.917 1.00 88.31 96 GLN A N 1
ATOM 765 C CA . GLN A 1 96 ? -8.495 -7.021 9.279 1.00 88.31 96 GLN A CA 1
ATOM 766 C C . GLN A 1 96 ? -9.039 -7.330 7.882 1.00 88.31 96 GLN A C 1
ATOM 768 O O . GLN A 1 96 ? -8.247 -7.560 6.975 1.00 88.31 96 GLN A O 1
ATOM 773 N N . VAL A 1 97 ? -10.361 -7.299 7.695 1.00 88.62 97 VAL A N 1
ATOM 774 C CA . VAL A 1 97 ? -11.002 -7.528 6.393 1.00 88.62 97 VAL A CA 1
ATOM 775 C C . VAL A 1 97 ? -10.668 -6.406 5.412 1.00 88.62 97 VAL A C 1
ATOM 777 O O . VAL A 1 97 ? -10.258 -6.699 4.296 1.00 88.62 97 VAL A O 1
ATOM 780 N N . ILE A 1 98 ? -10.776 -5.136 5.817 1.00 87.75 98 ILE A N 1
ATOM 781 C CA . ILE A 1 98 ? -10.435 -3.993 4.956 1.00 87.75 98 ILE A CA 1
ATOM 782 C C . ILE A 1 98 ? -8.950 -4.038 4.575 1.00 87.75 98 ILE A C 1
ATOM 784 O O . ILE A 1 98 ? -8.613 -3.863 3.407 1.00 87.75 98 ILE A O 1
ATOM 788 N N . PHE A 1 99 ? -8.064 -4.326 5.531 1.00 88.00 99 PHE A N 1
ATOM 789 C CA . PHE A 1 99 ? -6.637 -4.490 5.253 1.00 88.00 99 PHE A CA 1
ATOM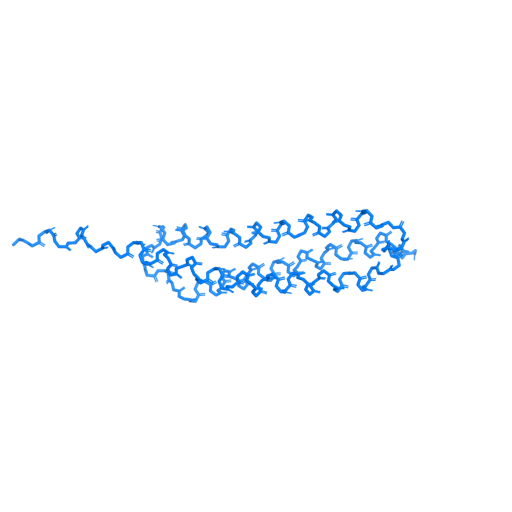 790 C C . PHE A 1 99 ? -6.367 -5.653 4.290 1.00 88.00 99 PHE A C 1
ATOM 792 O O . PHE A 1 99 ? -5.633 -5.481 3.322 1.00 88.00 99 PHE A O 1
ATOM 799 N N . ALA A 1 100 ? -6.985 -6.817 4.515 1.00 88.50 100 ALA A N 1
ATOM 800 C CA . ALA A 1 100 ? -6.836 -7.976 3.639 1.00 88.50 100 ALA A CA 1
ATOM 801 C C . ALA A 1 100 ? -7.350 -7.690 2.222 1.00 88.50 100 ALA A C 1
ATOM 803 O O . ALA A 1 100 ? -6.690 -8.055 1.257 1.00 88.50 100 ALA A O 1
ATOM 804 N N . LEU A 1 101 ? -8.482 -6.994 2.085 1.00 87.62 101 LEU A N 1
ATOM 805 C CA . LEU A 1 101 ? -9.006 -6.563 0.789 1.00 87.62 101 LEU A CA 1
ATOM 806 C C . LEU A 1 101 ? -8.056 -5.590 0.089 1.00 87.62 101 LEU A C 1
ATOM 808 O O . LEU A 1 101 ? -7.795 -5.759 -1.098 1.00 87.62 101 LEU A O 1
ATOM 812 N N . GLY A 1 102 ? -7.506 -4.612 0.814 1.00 84.38 102 GLY A N 1
ATOM 813 C CA . GLY A 1 102 ? -6.516 -3.680 0.271 1.00 84.38 102 GLY A CA 1
ATOM 814 C C . GLY A 1 102 ? -5.246 -4.385 -0.210 1.00 84.38 102 GLY A C 1
ATOM 815 O O . GLY A 1 102 ? -4.733 -4.061 -1.276 1.00 84.38 102 GLY A O 1
ATOM 816 N N . LEU A 1 103 ? -4.785 -5.391 0.534 1.00 85.81 103 LEU A N 1
ATOM 817 C CA . LEU A 1 103 ? -3.617 -6.203 0.190 1.00 85.81 103 LEU A CA 1
ATOM 818 C C . LEU A 1 103 ? -3.890 -7.143 -0.996 1.00 85.81 103 LEU A C 1
ATOM 820 O O . LEU A 1 103 ? -3.067 -7.270 -1.892 1.00 85.81 103 LEU A O 1
ATOM 824 N N . ILE A 1 104 ? -5.065 -7.772 -1.059 1.00 89.00 104 ILE A N 1
ATOM 825 C CA . ILE A 1 104 ? -5.465 -8.572 -2.227 1.00 89.00 104 ILE A CA 1
ATOM 826 C C . ILE A 1 104 ? -5.551 -7.680 -3.467 1.00 89.00 104 ILE A C 1
ATOM 828 O O . ILE A 1 104 ? -5.067 -8.053 -4.533 1.00 89.00 104 ILE A O 1
ATOM 832 N N . LEU A 1 105 ? -6.138 -6.489 -3.332 1.00 85.56 105 LEU A N 1
ATOM 833 C CA . LEU A 1 105 ? -6.247 -5.541 -4.432 1.00 85.56 105 LEU A CA 1
ATOM 834 C C . LEU A 1 105 ? -4.868 -5.059 -4.901 1.00 85.56 105 LEU A C 1
ATOM 836 O O . LEU A 1 105 ? -4.661 -4.972 -6.109 1.00 85.56 105 LEU A O 1
ATOM 840 N N . SER A 1 106 ? -3.921 -4.798 -3.989 1.00 82.69 106 SER A N 1
ATOM 841 C CA . SER A 1 106 ? -2.553 -4.425 -4.375 1.00 82.69 106 SER A CA 1
ATOM 842 C C . SER A 1 106 ? -1.878 -5.537 -5.174 1.00 82.69 106 SER A C 1
ATOM 844 O O . SER A 1 106 ? -1.373 -5.266 -6.261 1.00 82.69 106 SER A O 1
ATOM 846 N N . ILE A 1 107 ? -1.979 -6.789 -4.714 1.00 84.25 107 ILE A N 1
ATOM 847 C CA . ILE A 1 107 ? -1.435 -7.958 -5.421 1.00 84.25 107 ILE A CA 1
ATOM 848 C C . ILE A 1 107 ? -2.044 -8.082 -6.822 1.00 84.25 107 ILE A C 1
ATOM 850 O O . ILE A 1 107 ? -1.325 -8.312 -7.792 1.00 84.25 107 ILE A O 1
ATOM 854 N N . ILE A 1 108 ? -3.365 -7.919 -6.953 1.00 88.38 108 ILE A N 1
ATOM 855 C CA . ILE A 1 108 ? -4.053 -7.992 -8.250 1.00 88.38 108 ILE A CA 1
ATOM 856 C C . ILE A 1 108 ? -3.548 -6.894 -9.195 1.00 88.38 108 ILE A C 1
ATOM 858 O O . ILE A 1 108 ? -3.236 -7.178 -10.351 1.00 88.38 108 ILE A O 1
ATOM 862 N N . VAL A 1 109 ? -3.435 -5.652 -8.716 1.00 82.19 109 VAL A N 1
ATOM 863 C CA . VAL A 1 109 ? -2.932 -4.525 -9.519 1.00 82.19 109 VAL A CA 1
ATOM 864 C C . VAL A 1 109 ? -1.495 -4.782 -9.978 1.00 82.19 109 VAL A C 1
ATOM 866 O O . VAL A 1 109 ? -1.180 -4.589 -11.151 1.00 82.19 109 VAL A O 1
ATOM 869 N N . VAL A 1 110 ? -0.639 -5.275 -9.082 1.00 82.00 110 VAL A N 1
ATOM 870 C CA . VAL A 1 110 ? 0.745 -5.661 -9.389 1.00 82.00 110 VAL A CA 1
ATOM 871 C C . VAL A 1 110 ? 0.806 -6.761 -10.430 1.00 82.00 110 VAL A C 1
ATOM 873 O O . VAL A 1 110 ? 1.593 -6.663 -11.371 1.00 82.00 110 VAL A O 1
ATOM 876 N N . PHE A 1 111 ? -0.023 -7.791 -10.289 1.00 84.94 111 PHE A N 1
ATOM 877 C CA . PHE A 1 111 ? -0.083 -8.892 -11.237 1.00 84.94 111 PHE A CA 1
ATOM 878 C C . PHE A 1 111 ? -0.419 -8.395 -12.646 1.00 84.94 111 PHE A C 1
ATOM 880 O O . PHE A 1 111 ? 0.317 -8.698 -13.585 1.00 84.94 111 PHE A O 1
ATOM 887 N N . PHE A 1 112 ? -1.473 -7.584 -12.792 1.00 86.62 112 PHE A N 1
ATOM 888 C CA . PHE A 1 112 ? -1.854 -7.027 -14.091 1.00 86.62 112 PHE A CA 1
ATOM 889 C C . PHE A 1 112 ? -0.759 -6.135 -14.677 1.00 86.62 112 PHE A C 1
ATOM 891 O O . PHE A 1 112 ? -0.402 -6.303 -15.836 1.00 86.62 112 PHE A O 1
ATOM 898 N N . MET A 1 113 ? -0.170 -5.243 -13.880 1.00 78.25 113 MET A N 1
ATOM 899 C CA . MET A 1 113 ? 0.917 -4.378 -14.350 1.00 78.25 113 MET A CA 1
ATOM 900 C C . MET A 1 113 ? 2.142 -5.178 -14.796 1.00 78.25 113 MET A C 1
ATOM 902 O O . MET A 1 113 ? 2.694 -4.924 -15.860 1.00 78.25 113 MET A O 1
ATOM 906 N N . THR A 1 114 ? 2.547 -6.182 -14.018 1.00 79.38 114 THR A N 1
ATOM 907 C CA . THR A 1 114 ? 3.677 -7.054 -14.372 1.00 79.38 114 THR A CA 1
ATOM 908 C C . THR A 1 114 ? 3.391 -7.816 -15.660 1.00 79.38 114 THR A C 1
ATOM 910 O O . THR A 1 114 ? 4.265 -7.927 -16.514 1.00 79.38 114 THR A O 1
ATOM 913 N N . HIS A 1 115 ? 2.166 -8.320 -15.818 1.00 85.00 115 HIS A N 1
ATOM 914 C CA . HIS A 1 115 ? 1.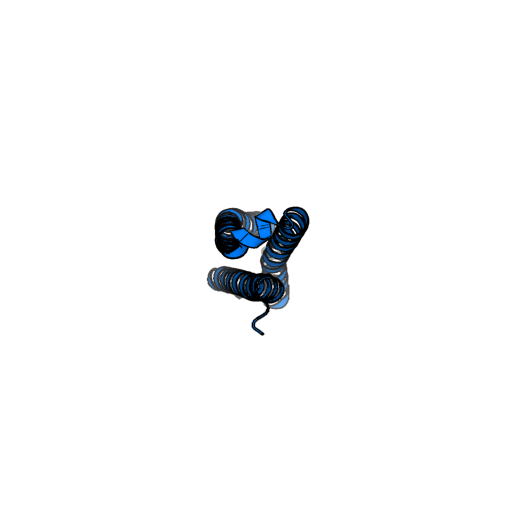738 -8.999 -17.032 1.00 85.00 115 HIS A CA 1
ATOM 915 C C . HIS A 1 115 ? 1.806 -8.076 -18.257 1.00 85.00 115 HIS A C 1
ATOM 917 O O . HIS A 1 115 ? 2.329 -8.488 -19.287 1.00 85.00 115 HIS A O 1
ATOM 923 N N . GLU A 1 116 ? 1.330 -6.832 -18.149 1.00 84.06 116 GLU A N 1
ATOM 924 C CA . GLU A 1 116 ? 1.416 -5.850 -19.239 1.00 84.06 116 GLU A CA 1
ATOM 925 C C . GLU A 1 116 ? 2.876 -5.538 -19.603 1.00 84.06 116 GLU A C 1
ATOM 927 O O . GLU A 1 116 ? 3.234 -5.616 -20.774 1.00 84.06 116 GLU A O 1
ATOM 932 N N . ILE A 1 117 ? 3.744 -5.307 -18.608 1.00 77.56 117 ILE A N 1
ATOM 933 C CA . ILE A 1 117 ? 5.182 -5.079 -18.833 1.00 77.56 117 ILE A CA 1
ATOM 934 C C . ILE A 1 117 ? 5.814 -6.277 -19.551 1.00 77.56 117 ILE A C 1
ATOM 936 O O . ILE A 1 117 ? 6.569 -6.105 -20.504 1.00 77.56 117 ILE A O 1
ATOM 940 N N . LEU A 1 118 ? 5.511 -7.501 -19.111 1.00 79.81 118 LEU A N 1
ATOM 941 C CA . LEU A 1 118 ? 6.042 -8.711 -19.738 1.00 79.81 118 LEU A CA 1
ATOM 942 C C . LEU A 1 118 ? 5.517 -8.897 -21.165 1.00 79.81 118 LEU A C 1
ATOM 944 O O . LEU A 1 118 ? 6.292 -9.304 -22.026 1.00 79.81 118 LEU A O 1
ATOM 948 N N . ARG A 1 119 ? 4.242 -8.582 -21.429 1.00 83.44 119 ARG A N 1
ATOM 949 C CA . ARG A 1 119 ? 3.647 -8.650 -22.773 1.00 83.44 119 ARG A CA 1
ATOM 950 C C . ARG A 1 119 ? 4.313 -7.666 -23.729 1.00 83.44 119 ARG A C 1
ATOM 952 O O . ARG A 1 119 ? 4.603 -8.030 -24.863 1.00 83.44 119 ARG A O 1
ATOM 959 N N . ASP A 1 120 ? 4.560 -6.443 -23.276 1.00 76.94 120 ASP A N 1
ATOM 960 C CA . ASP A 1 120 ? 5.175 -5.405 -24.104 1.00 76.94 120 ASP A CA 1
ATOM 961 C C . ASP A 1 120 ? 6.651 -5.727 -24.425 1.00 76.94 120 ASP A C 1
ATOM 963 O O . ASP A 1 120 ? 7.197 -5.261 -25.423 1.00 76.94 120 ASP A O 1
ATOM 967 N N . VAL A 1 121 ? 7.292 -6.563 -23.604 1.00 71.69 121 VAL A N 1
ATOM 968 C CA . VAL A 1 121 ? 8.713 -6.936 -23.716 1.00 71.69 121 VAL A CA 1
ATOM 969 C C . VAL A 1 121 ? 8.923 -8.227 -24.489 1.00 71.69 121 VAL A C 1
ATOM 971 O O . VAL A 1 121 ? 9.876 -8.339 -25.259 1.00 71.69 121 VAL A O 1
ATOM 974 N N . PHE A 1 122 ? 8.061 -9.211 -24.260 1.00 76.88 122 PHE A N 1
ATOM 975 C CA . PHE A 1 122 ? 8.064 -10.489 -24.952 1.00 76.88 122 PHE A CA 1
ATOM 976 C C . PHE A 1 122 ? 6.781 -10.592 -25.776 1.00 76.88 122 PHE A C 1
ATOM 978 O O . PHE A 1 122 ? 5.875 -11.338 -25.387 1.00 76.88 122 PHE A O 1
ATOM 985 N N . PRO A 1 123 ? 6.665 -9.845 -26.892 1.00 71.94 123 PRO A N 1
ATOM 986 C CA . PRO A 1 123 ? 5.561 -10.048 -27.811 1.00 71.94 123 PRO A CA 1
ATOM 987 C C . PRO A 1 123 ? 5.644 -11.498 -28.301 1.00 71.94 123 PRO A C 1
ATOM 989 O O . PRO A 1 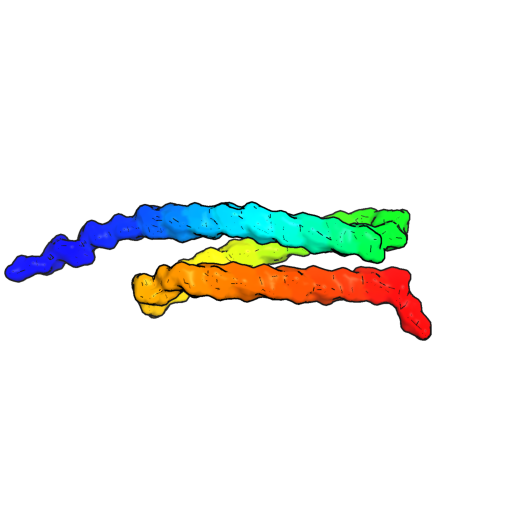123 ? 6.603 -11.892 -28.962 1.00 71.94 123 PRO A O 1
ATOM 992 N N . LEU A 1 124 ? 4.693 -12.327 -27.872 1.00 66.88 124 LEU A N 1
ATOM 993 C CA . LEU A 1 124 ? 4.526 -13.670 -28.410 1.00 66.88 124 LEU A CA 1
ATOM 994 C C . LEU A 1 124 ? 3.930 -13.495 -29.811 1.00 66.88 124 LEU A C 1
ATOM 996 O O . LEU A 1 124 ? 2.750 -13.156 -29.919 1.00 66.88 124 LEU A O 1
ATOM 1000 N N . ASP A 1 125 ? 4.766 -13.645 -30.840 1.00 60.50 125 ASP A N 1
ATOM 1001 C CA . ASP A 1 125 ? 4.340 -13.770 -32.243 1.00 60.50 125 ASP A CA 1
ATOM 1002 C C . ASP A 1 125 ? 3.439 -15.002 -32.457 1.00 60.50 125 ASP A C 1
ATOM 1004 O O . ASP A 1 125 ? 3.713 -16.067 -31.845 1.00 60.50 125 ASP A O 1
#

Secondary structure (DSSP, 8-state):
--TTSSS----HHHHHHHHHHHHHHHHHHHHHHHHHHHHHHHHHTHHHHTT-HHHHHHHHHHHHHHHHHHHHHHHHHHHHHHHHH-TTS--HHHHHHHHHHHHHHHHHHHHHHHHHHHHHHS---

Sequence (125 aa):
MNCDKEILDFDGPQKVISNISWWEKNRIVFNVVILLEVIIILLLAMPVVLMDLSYIIVSVFVMTILANVLYGLGFSLESIIGHYFGKGFE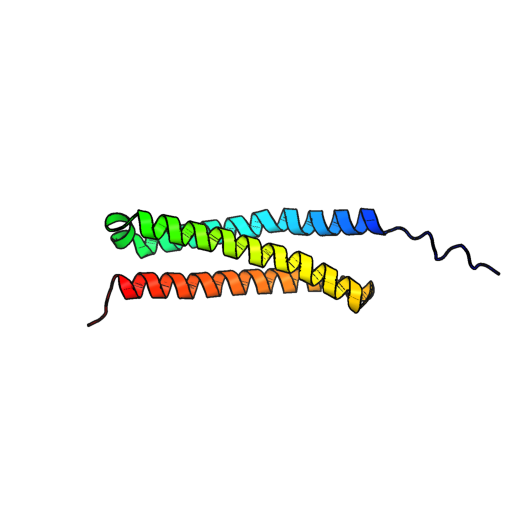SKYLKQVIFALGLILSIIVVFFMTHEILRDVFPLD

Radius of gyration: 20.57 Å; chains: 1; bounding box: 52×28×69 Å